Protein AF-X0V6S8-F1 (afdb_monomer_lite)

Foldseek 3Di:
DDDDDPDDPPPPPPDDPPDPDDCCVVLVVVVCCVVVDDPPDDDDDDDDDDPPPCPVVVVVVSVVCCVPPVVVDQDDDDDVVPVQCVDPVSVVVVRQVRSCVPPVDDDDDD

InterPro domains:
  IPR027417 P-loop containing nucleoside triphosphate hydrolase [G3DSA:3.40.50.300] (4-104)
  IPR027417 P-loop containing nucleoside triphosphate hydrolase [SSF52540] (6-102)

Secondary structure (DSSP, 8-state):
-----S----S----------S-HHHHHHHHHHHHSPPTT----------TTSSHHHHHHHHHHHHHHH-TTS------TTSGGGGSHHHHHHHHHHHHHHHH-------

Radius of gyration: 20.57 Å; chains: 1; bounding box: 66×36×45 Å

Structure (mmCIF, N/CA/C/O backbone):
data_AF-X0V6S8-F1
#
_entry.id   AF-X0V6S8-F1
#
loop_
_atom_site.group_PDB
_atom_site.id
_atom_site.type_symbol
_atom_site.label_atom_id
_atom_site.label_alt_id
_atom_site.label_comp_id
_atom_site.label_asym_id
_atom_site.label_entity_id
_atom_site.label_seq_id
_atom_site.pdbx_PDB_ins_code
_atom_site.Cartn_x
_atom_site.Cartn_y
_atom_site.Cartn_z
_atom_site.occupancy
_atom_site.B_iso_or_equiv
_atom_site.auth_seq_id
_atom_site.auth_comp_id
_atom_site.auth_asym_id
_atom_site.auth_atom_id
_atom_site.pdbx_PDB_model_num
ATOM 1 N N . MET A 1 1 ? 45.666 5.272 -28.927 1.00 50.56 1 MET A N 1
ATOM 2 C CA . MET A 1 1 ? 45.549 5.507 -27.470 1.00 50.56 1 MET A CA 1
ATOM 3 C C . MET A 1 1 ? 44.197 6.155 -27.209 1.00 50.56 1 MET A C 1
ATOM 5 O O . MET A 1 1 ? 43.895 7.109 -27.917 1.00 50.56 1 MET A O 1
ATOM 9 N N . PRO A 1 2 ? 43.353 5.636 -26.302 1.00 59.53 2 PRO A N 1
ATOM 10 C CA . PRO A 1 2 ? 42.070 6.267 -26.014 1.00 59.53 2 PRO A CA 1
ATOM 11 C C . PRO A 1 2 ? 42.313 7.630 -25.355 1.00 59.53 2 PRO A C 1
ATOM 13 O O . PRO A 1 2 ? 43.111 7.748 -24.426 1.00 59.53 2 PRO A O 1
ATOM 16 N N . VAL A 1 3 ? 41.653 8.666 -25.870 1.00 68.81 3 VAL A N 1
ATOM 17 C CA . VAL A 1 3 ? 41.739 10.031 -25.342 1.00 68.81 3 VAL A CA 1
ATOM 18 C C . VAL A 1 3 ? 40.977 10.072 -24.020 1.00 68.81 3 VAL A C 1
ATOM 20 O O . VAL A 1 3 ? 39.763 9.881 -23.990 1.00 68.81 3 VAL A O 1
ATOM 23 N N . ALA A 1 4 ? 41.689 10.286 -22.916 1.00 71.69 4 ALA A N 1
ATOM 24 C CA . ALA A 1 4 ? 41.059 10.461 -21.614 1.00 71.69 4 ALA A CA 1
ATOM 25 C C . ALA A 1 4 ? 40.340 11.825 -21.549 1.00 71.69 4 ALA A C 1
ATOM 27 O O . ALA A 1 4 ? 40.861 12.817 -22.069 1.00 71.69 4 ALA A O 1
ATOM 28 N N . PRO A 1 5 ? 39.157 11.911 -20.912 1.00 75.62 5 PRO A N 1
ATOM 29 C CA . PRO A 1 5 ? 38.432 13.169 -20.784 1.00 75.62 5 PRO A CA 1
ATOM 30 C C . PRO A 1 5 ? 39.232 14.171 -19.943 1.00 75.62 5 PRO A C 1
ATOM 32 O O . PRO A 1 5 ? 39.646 13.869 -18.824 1.00 75.62 5 PRO A O 1
ATOM 35 N N . LYS A 1 6 ? 39.413 15.381 -20.489 1.00 73.56 6 LYS A N 1
ATOM 36 C CA . LYS A 1 6 ? 40.189 16.485 -19.892 1.00 73.56 6 LYS A CA 1
ATOM 37 C C . LYS A 1 6 ? 39.583 17.027 -18.588 1.00 73.56 6 LYS A C 1
ATOM 39 O O . LYS A 1 6 ? 40.293 17.632 -17.795 1.00 73.56 6 LYS A O 1
ATOM 44 N N . TYR A 1 7 ? 38.294 16.777 -18.353 1.00 70.56 7 TYR A N 1
ATOM 45 C CA . TYR A 1 7 ? 37.582 17.173 -17.142 1.00 70.56 7 TYR A CA 1
ATOM 46 C C . TYR A 1 7 ? 36.767 15.994 -16.610 1.00 70.56 7 TYR A C 1
ATOM 48 O O . TYR A 1 7 ? 35.949 15.412 -17.323 1.00 70.56 7 TYR A O 1
ATOM 56 N N . ARG A 1 8 ? 36.984 15.651 -15.340 1.00 65.00 8 ARG A N 1
ATOM 57 C CA . ARG A 1 8 ? 36.100 14.788 -14.555 1.00 65.00 8 ARG A CA 1
ATOM 58 C C . ARG A 1 8 ? 35.462 15.675 -13.495 1.00 65.00 8 ARG A C 1
ATOM 60 O O . ARG A 1 8 ? 36.187 16.221 -12.670 1.00 65.00 8 ARG A O 1
ATOM 67 N N . LEU A 1 9 ? 34.135 15.821 -13.502 1.00 63.28 9 LEU A N 1
ATOM 68 C CA . LEU A 1 9 ? 33.455 16.269 -12.287 1.00 63.28 9 LEU A CA 1
ATOM 69 C C . LEU A 1 9 ? 33.714 15.191 -11.229 1.00 63.28 9 LEU A C 1
ATOM 71 O O . LEU A 1 9 ? 33.309 14.039 -11.427 1.00 63.28 9 LEU A O 1
ATOM 75 N N . GLY A 1 10 ? 34.450 15.556 -10.176 1.00 66.38 10 GLY A N 1
ATOM 76 C CA . GLY A 1 10 ? 34.699 14.710 -9.007 1.00 66.38 10 GLY A CA 1
ATOM 77 C C . GLY A 1 10 ? 33.409 14.394 -8.243 1.00 66.38 10 GLY A C 1
ATOM 78 O O . GLY A 1 10 ? 32.309 14.522 -8.781 1.00 66.38 10 GLY A O 1
ATOM 79 N N . ASP A 1 11 ? 33.530 13.998 -6.977 1.00 63.34 11 ASP A N 1
ATOM 80 C CA . ASP A 1 11 ? 32.378 13.660 -6.121 1.00 63.34 11 ASP A CA 1
ATOM 81 C C . ASP A 1 11 ? 31.421 14.836 -5.851 1.00 63.34 11 ASP A C 1
ATOM 83 O O . ASP A 1 11 ? 30.303 14.633 -5.378 1.00 63.34 11 ASP A O 1
ATOM 87 N N . ASP A 1 12 ? 31.811 16.049 -6.240 1.00 66.44 12 ASP A N 1
ATOM 88 C CA . ASP A 1 12 ? 31.067 17.300 -6.080 1.00 66.44 12 ASP A CA 1
ATOM 89 C C . ASP A 1 12 ? 29.987 17.511 -7.163 1.00 66.44 12 ASP A C 1
ATOM 91 O O . ASP A 1 12 ? 29.739 18.612 -7.660 1.00 66.44 12 ASP A O 1
ATOM 95 N N . ARG A 1 13 ? 29.349 16.420 -7.602 1.00 64.81 13 ARG A N 1
ATOM 96 C CA . ARG A 1 13 ? 28.209 16.514 -8.520 1.00 64.81 13 ARG A CA 1
ATOM 97 C C . ARG A 1 13 ? 27.018 17.071 -7.744 1.00 64.81 13 ARG A C 1
ATOM 99 O O . ARG A 1 13 ? 26.672 16.482 -6.716 1.00 64.81 13 ARG A O 1
ATOM 106 N N . PRO A 1 14 ? 26.322 18.108 -8.244 1.00 65.50 14 PRO A N 1
ATOM 107 C CA . PRO A 1 14 ? 25.050 18.506 -7.664 1.00 65.50 14 PRO A CA 1
ATOM 108 C C . PRO A 1 14 ? 24.107 17.301 -7.701 1.00 65.50 14 PRO A C 1
ATOM 110 O O . PRO A 1 14 ? 23.698 16.825 -8.764 1.00 65.50 14 PRO A O 1
ATOM 113 N N . LYS A 1 15 ? 23.814 16.750 -6.522 1.00 63.28 15 LYS A N 1
ATOM 114 C CA . LYS A 1 15 ? 22.839 15.675 -6.368 1.00 63.28 15 LYS A CA 1
ATOM 115 C C . LYS A 1 15 ? 21.471 16.326 -6.447 1.00 63.28 15 LYS A C 1
ATOM 117 O O . LYS A 1 15 ? 21.072 17.033 -5.527 1.00 63.28 15 LYS A O 1
ATOM 122 N N . ALA A 1 16 ? 20.759 16.096 -7.546 1.00 61.28 16 ALA A N 1
ATOM 123 C CA . ALA A 1 16 ? 19.359 16.478 -7.609 1.00 61.28 16 ALA A CA 1
ATOM 124 C C . ALA A 1 16 ? 18.624 15.746 -6.468 1.00 61.28 16 ALA A C 1
ATOM 126 O O . ALA A 1 16 ? 18.770 14.518 -6.359 1.00 61.28 16 ALA A O 1
ATOM 127 N N . PRO A 1 17 ? 17.867 16.447 -5.604 1.00 65.12 17 PRO A N 1
ATOM 128 C CA . PRO A 1 17 ? 17.013 15.763 -4.647 1.00 65.12 17 PRO A CA 1
ATOM 129 C C . PRO A 1 17 ? 16.075 14.850 -5.440 1.00 65.12 17 PRO A C 1
ATOM 131 O O . PRO A 1 17 ? 15.550 15.238 -6.485 1.00 65.12 17 PRO A O 1
ATOM 134 N N . ARG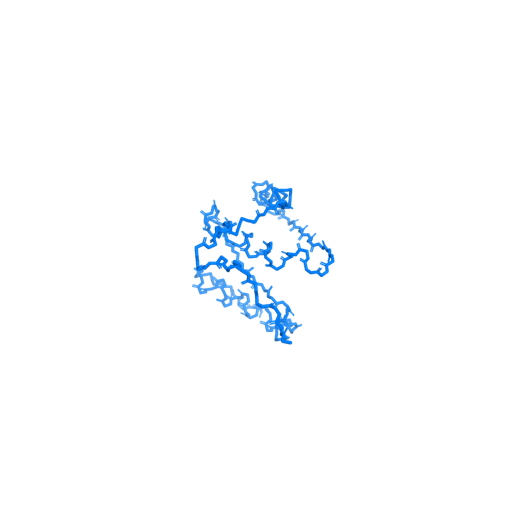 A 1 18 ? 15.897 13.603 -4.988 1.00 61.41 18 ARG A N 1
ATOM 135 C CA . ARG A 1 18 ? 14.983 12.645 -5.630 1.00 61.41 18 ARG A CA 1
ATOM 136 C C . ARG A 1 18 ? 13.533 13.048 -5.360 1.00 61.41 18 ARG A C 1
ATOM 138 O O . ARG A 1 18 ? 12.807 12.324 -4.689 1.00 61.41 18 ARG A O 1
ATOM 145 N N . GLN A 1 19 ? 13.098 14.175 -5.901 1.00 67.06 19 GLN A N 1
ATOM 146 C CA . GLN A 1 19 ? 11.720 14.619 -5.797 1.00 67.06 19 GLN A CA 1
ATOM 147 C C . GLN A 1 19 ? 10.828 13.684 -6.623 1.00 67.06 19 GLN A C 1
ATOM 149 O O . GLN A 1 19 ? 11.174 13.293 -7.743 1.00 67.06 19 GLN A O 1
ATOM 154 N N . PHE A 1 20 ? 9.720 13.242 -6.037 1.00 68.75 20 PHE A N 1
ATOM 155 C CA . PHE A 1 20 ? 8.687 12.517 -6.762 1.00 68.75 20 PHE A CA 1
ATOM 156 C C . PHE A 1 20 ? 7.827 13.552 -7.488 1.00 68.75 20 PHE A C 1
ATOM 158 O O . PHE A 1 20 ? 7.035 14.243 -6.863 1.00 68.75 20 PHE A O 1
ATOM 165 N N . THR A 1 21 ? 8.070 13.740 -8.782 1.00 69.44 21 THR A N 1
ATOM 166 C CA . THR A 1 21 ? 7.460 14.811 -9.583 1.00 69.44 21 THR A CA 1
ATOM 167 C C . THR A 1 21 ? 6.455 14.261 -10.594 1.00 69.44 21 THR A C 1
ATOM 169 O O . THR A 1 21 ? 6.554 13.100 -11.007 1.00 69.44 21 THR A O 1
ATOM 172 N N . ASN A 1 22 ? 5.526 15.113 -11.045 1.00 75.19 22 ASN A N 1
ATOM 173 C CA . ASN A 1 22 ? 4.612 14.851 -12.167 1.00 75.19 22 ASN A CA 1
ATOM 174 C C . ASN A 1 22 ? 3.615 13.699 -11.911 1.00 75.19 22 ASN A C 1
ATOM 176 O O . ASN A 1 22 ? 3.349 12.846 -12.771 1.00 75.19 22 ASN A O 1
ATOM 180 N N . ARG A 1 23 ? 3.137 13.614 -10.668 1.00 82.81 23 ARG A N 1
ATOM 181 C CA . ARG A 1 23 ? 2.188 12.605 -10.154 1.00 82.81 23 ARG A CA 1
ATOM 182 C C . ARG A 1 23 ? 1.159 13.221 -9.199 1.00 82.81 23 ARG A C 1
ATOM 184 O O . ARG A 1 23 ? 0.449 12.493 -8.510 1.00 82.81 23 ARG A O 1
ATOM 191 N N . GLU A 1 24 ? 1.074 14.545 -9.181 1.00 86.94 24 GLU A N 1
ATOM 192 C CA . GLU A 1 24 ? 0.249 15.355 -8.289 1.00 86.94 24 GLU A CA 1
ATOM 193 C C . GLU A 1 24 ? -1.235 15.030 -8.479 1.00 86.94 24 GLU A C 1
ATOM 195 O O . GLU A 1 24 ? -1.955 14.894 -7.500 1.00 86.94 24 GLU A O 1
ATOM 200 N N . GLU A 1 25 ? -1.678 14.798 -9.718 1.00 89.38 25 GLU A N 1
ATOM 201 C CA . GLU A 1 25 ? -3.055 14.376 -10.007 1.00 89.38 25 GLU A CA 1
ATOM 202 C C . GLU A 1 25 ? -3.377 12.996 -9.421 1.00 89.38 25 GLU A C 1
ATOM 204 O O . GLU A 1 25 ? -4.452 12.787 -8.864 1.00 89.38 25 GLU A O 1
ATOM 209 N N . LEU A 1 26 ? -2.436 12.050 -9.515 1.00 91.44 26 LEU A N 1
ATOM 210 C CA . LEU A 1 26 ? -2.622 10.691 -9.006 1.00 91.44 26 LEU A CA 1
ATOM 211 C C . LEU A 1 26 ? -2.671 10.680 -7.479 1.00 91.44 26 LEU A C 1
ATOM 213 O O . LEU A 1 26 ? -3.524 10.001 -6.908 1.00 91.44 26 LEU A O 1
ATOM 217 N N . ILE A 1 27 ? -1.778 11.439 -6.839 1.00 92.38 27 ILE A N 1
ATOM 218 C CA . ILE A 1 27 ? -1.775 11.631 -5.387 1.00 92.38 27 ILE A CA 1
ATOM 219 C C . ILE A 1 27 ? -3.047 12.370 -4.963 1.00 92.38 27 ILE A C 1
ATOM 221 O O . ILE A 1 27 ? -3.733 11.916 -4.058 1.00 92.38 27 ILE A O 1
ATOM 225 N N . GLY A 1 28 ? -3.428 13.436 -5.668 1.00 93.19 28 GLY A N 1
ATOM 226 C CA . GLY A 1 28 ? -4.640 14.205 -5.389 1.00 93.19 28 GLY A CA 1
ATOM 227 C C . GLY A 1 28 ? -5.913 13.365 -5.484 1.00 93.19 28 GLY A C 1
ATOM 228 O O . GLY A 1 28 ? -6.779 13.471 -4.618 1.00 93.19 28 GLY A O 1
ATOM 229 N N . ALA A 1 29 ? -6.011 12.475 -6.477 1.00 93.75 29 ALA A N 1
ATOM 230 C CA . ALA 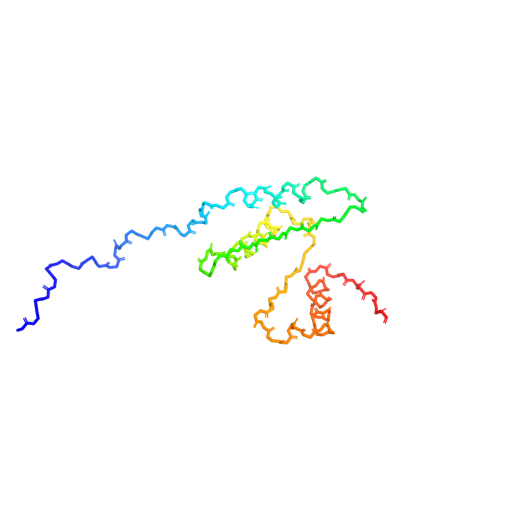A 1 29 ? -7.121 11.531 -6.589 1.00 93.75 29 ALA A CA 1
ATOM 231 C C . ALA A 1 29 ? -7.182 10.567 -5.393 1.00 93.75 29 ALA A C 1
ATOM 233 O O . ALA A 1 29 ? -8.268 10.308 -4.878 1.00 93.75 29 ALA A O 1
ATOM 234 N N . PHE A 1 30 ? -6.030 10.073 -4.923 1.00 95.31 30 PHE A N 1
ATOM 235 C CA . PHE A 1 30 ? -5.956 9.233 -3.727 1.00 95.31 30 PHE A CA 1
ATOM 236 C C . PHE A 1 30 ? -6.356 9.996 -2.466 1.00 95.31 30 PHE A C 1
ATOM 238 O O . PHE A 1 30 ? -7.244 9.550 -1.745 1.00 95.31 30 PHE A O 1
ATOM 245 N N . THR A 1 31 ? -5.757 11.167 -2.232 1.00 94.38 31 THR A N 1
ATOM 246 C CA . THR A 1 31 ? -6.045 12.011 -1.067 1.00 94.38 31 THR A CA 1
ATOM 247 C C . THR A 1 31 ? -7.524 12.374 -1.014 1.00 94.38 31 THR A C 1
ATOM 249 O O . THR A 1 31 ? -8.155 12.210 0.023 1.00 94.38 31 THR A O 1
ATOM 252 N N . LYS A 1 32 ? -8.114 12.772 -2.145 1.00 94.00 32 LYS A N 1
ATOM 253 C CA . LYS A 1 32 ? -9.555 13.028 -2.240 1.00 94.00 32 LYS A CA 1
ATOM 254 C C . LYS A 1 32 ? -10.379 11.777 -1.923 1.00 94.00 32 LYS A C 1
ATOM 256 O O . LYS A 1 32 ? -11.382 11.848 -1.215 1.00 94.00 32 LYS A O 1
ATOM 261 N N . ALA A 1 33 ? -9.961 10.619 -2.435 1.00 93.31 33 ALA A N 1
ATOM 262 C CA . ALA A 1 33 ? -10.677 9.371 -2.213 1.00 93.31 33 ALA A CA 1
ATOM 263 C C . ALA A 1 33 ? -10.726 8.982 -0.729 1.00 93.31 33 ALA A C 1
ATOM 265 O O . ALA A 1 33 ? -11.785 8.532 -0.294 1.00 93.31 33 ALA A O 1
ATOM 266 N N . ILE A 1 34 ? -9.633 9.178 0.020 1.00 93.31 34 ILE A N 1
ATOM 267 C CA . ILE A 1 34 ? -9.553 8.841 1.451 1.00 93.31 34 ILE A CA 1
ATOM 268 C C . ILE A 1 34 ? -10.194 9.894 2.363 1.00 93.31 34 ILE A C 1
ATOM 270 O O . ILE A 1 34 ? -10.696 9.536 3.424 1.00 93.31 34 ILE A O 1
ATOM 274 N N . THR A 1 35 ? -10.213 11.175 1.978 1.00 91.81 35 THR A N 1
ATOM 275 C CA . THR A 1 35 ? -10.811 12.239 2.807 1.00 91.81 35 THR A CA 1
ATOM 276 C C . THR A 1 35 ? -12.327 12.316 2.671 1.00 91.81 35 THR A C 1
ATOM 278 O O . THR A 1 35 ? -13.011 12.650 3.632 1.00 91.81 35 THR A O 1
ATOM 281 N N . GLU A 1 36 ? -12.863 12.004 1.491 1.00 92.62 36 GLU A N 1
ATOM 282 C CA . GLU A 1 36 ? -14.300 12.084 1.205 1.00 92.62 36 GLU A CA 1
ATOM 283 C C . GLU A 1 36 ? -15.021 10.736 1.374 1.00 92.62 36 GLU A C 1
ATOM 285 O O . GLU A 1 36 ? -16.161 10.597 0.926 1.00 92.62 36 GLU A O 1
ATOM 290 N N . LEU A 1 37 ? -14.360 9.708 1.916 1.00 90.88 37 LEU A N 1
ATOM 291 C CA . LEU A 1 37 ? -14.956 8.383 2.089 1.00 90.88 37 LEU A CA 1
ATOM 292 C C . LEU A 1 37 ? -15.981 8.407 3.231 1.00 90.88 37 LEU A C 1
ATOM 294 O O . LEU A 1 37 ? -15.636 8.717 4.371 1.00 90.88 37 LEU A O 1
ATOM 298 N N . LEU A 1 38 ? -17.236 8.068 2.935 1.00 90.44 38 LEU A N 1
ATOM 299 C CA . LEU A 1 38 ? -18.290 7.974 3.943 1.00 90.44 38 LEU A CA 1
ATOM 300 C C . LEU A 1 38 ? -18.330 6.570 4.571 1.00 90.44 38 LEU A C 1
ATOM 302 O O . LEU A 1 38 ? -17.942 5.592 3.926 1.00 90.44 38 LEU A O 1
ATOM 306 N N . PRO A 1 39 ? -18.819 6.427 5.817 1.00 88.00 39 PRO A N 1
ATOM 307 C CA . PRO A 1 39 ? -19.020 5.114 6.421 1.00 88.00 39 PRO A CA 1
ATOM 308 C C . PRO A 1 39 ? -19.934 4.230 5.561 1.00 88.00 39 PRO A C 1
ATOM 310 O O . PRO A 1 39 ? -21.056 4.618 5.247 1.00 88.00 39 PRO A O 1
ATOM 313 N N . GLY A 1 40 ? -19.461 3.032 5.210 1.00 89.00 40 GLY A N 1
ATOM 314 C CA . GLY A 1 40 ? -20.189 2.080 4.361 1.00 89.00 40 GLY A CA 1
ATOM 315 C C . 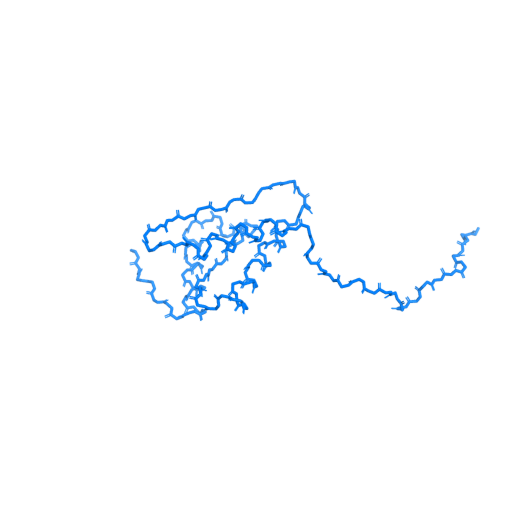GLY A 1 40 ? -19.909 2.209 2.860 1.00 89.00 40 GLY A C 1
ATOM 316 O O . GLY A 1 40 ? -20.305 1.320 2.107 1.00 89.00 40 GLY A O 1
ATOM 317 N N . ASP A 1 41 ? -19.186 3.246 2.428 1.00 93.56 41 ASP A N 1
ATOM 318 C CA . ASP A 1 41 ? -18.726 3.361 1.047 1.00 93.56 41 ASP A CA 1
ATOM 319 C C . ASP A 1 41 ? -17.450 2.545 0.819 1.00 93.56 41 ASP A C 1
ATOM 321 O O . ASP A 1 41 ? -16.529 2.526 1.638 1.00 93.56 41 ASP A O 1
ATOM 325 N N . TYR A 1 42 ? -17.357 1.938 -0.363 1.00 92.94 42 TYR A N 1
ATOM 326 C CA . TYR A 1 42 ? -16.160 1.247 -0.830 1.00 92.94 42 TYR A CA 1
ATOM 327 C C . TYR A 1 42 ? -15.684 1.892 -2.128 1.00 92.94 42 TYR A C 1
ATOM 329 O O . TYR A 1 42 ? -16.455 2.059 -3.074 1.00 92.94 42 TYR A O 1
ATOM 337 N N . ARG A 1 43 ? -14.400 2.252 -2.189 1.00 92.50 43 ARG A N 1
ATOM 338 C CA . ARG A 1 43 ? -13.781 2.867 -3.370 1.00 92.50 43 ARG A CA 1
ATOM 339 C C . ARG A 1 43 ? -12.617 2.017 -3.853 1.00 92.50 43 ARG A C 1
ATOM 341 O O . ARG A 1 43 ? -11.819 1.537 -3.055 1.00 92.50 43 ARG A O 1
ATOM 348 N N . LEU A 1 44 ? -12.508 1.874 -5.170 1.00 93.81 44 LEU A N 1
ATOM 349 C CA . LEU A 1 44 ? -11.387 1.214 -5.827 1.00 93.81 44 LEU A CA 1
ATOM 350 C C . LEU A 1 44 ? -10.671 2.222 -6.723 1.00 93.81 44 LEU A C 1
ATOM 352 O O . LEU A 1 44 ? -11.285 2.807 -7.614 1.00 93.81 44 LEU A O 1
ATOM 356 N N . LEU A 1 45 ? -9.368 2.389 -6.506 1.00 93.25 45 LEU A N 1
ATOM 357 C CA . LEU A 1 45 ? -8.514 3.229 -7.338 1.00 93.25 45 LEU A CA 1
ATOM 358 C C . LEU A 1 45 ? -7.453 2.365 -8.019 1.00 93.25 45 LEU A C 1
ATOM 360 O O . LEU A 1 45 ? -6.696 1.658 -7.356 1.00 93.25 45 LEU A O 1
ATOM 364 N N . VAL A 1 46 ? -7.407 2.414 -9.351 1.00 93.94 46 VAL A N 1
ATOM 365 C CA . VAL A 1 46 ? -6.511 1.581 -10.162 1.00 93.94 46 VAL A CA 1
ATOM 366 C C . VAL A 1 46 ? -5.535 2.462 -10.931 1.00 93.94 46 VAL A C 1
ATOM 368 O O . VAL A 1 46 ? -5.927 3.224 -11.811 1.00 93.94 46 VAL A O 1
ATOM 371 N N . TYR A 1 47 ? -4.244 2.308 -10.643 1.00 91.88 47 TYR A N 1
ATOM 372 C CA . TYR A 1 47 ? -3.170 2.963 -11.388 1.00 91.88 47 TYR A CA 1
ATOM 373 C C . TYR A 1 47 ? -2.544 1.998 -12.397 1.00 91.88 47 TYR A C 1
ATOM 375 O O . TYR A 1 47 ? -1.920 1.005 -12.021 1.00 91.88 47 TYR A O 1
ATOM 383 N N . TYR A 1 48 ? -2.651 2.315 -13.687 1.00 91.88 48 TYR A N 1
ATOM 384 C CA . TYR A 1 48 ? -2.089 1.519 -14.780 1.00 91.88 48 TYR A CA 1
ATOM 385 C C . TYR A 1 48 ? -1.161 2.359 -15.668 1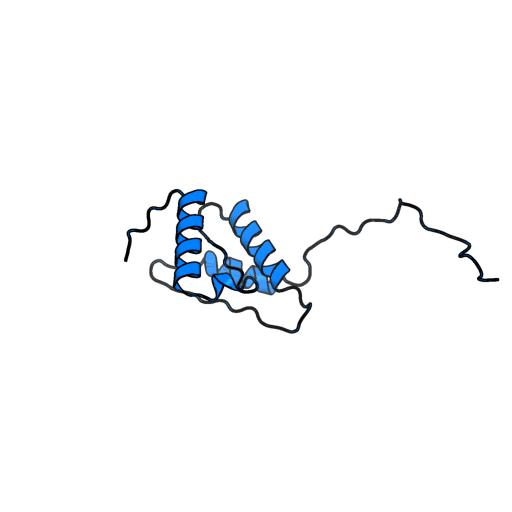.00 91.88 48 TYR A C 1
ATOM 387 O O . TYR A 1 48 ? -1.103 3.581 -15.570 1.00 91.88 48 TYR A O 1
ATOM 395 N N . GLY A 1 49 ? -0.367 1.694 -16.506 1.00 89.69 49 GLY A N 1
ATOM 396 C CA . GLY A 1 49 ? 0.550 2.359 -17.434 1.00 89.69 49 GLY A CA 1
ATOM 397 C C . GLY A 1 49 ? 1.736 1.482 -17.816 1.00 89.69 49 GLY A C 1
ATOM 398 O O . GLY A 1 49 ? 1.914 0.387 -17.276 1.00 89.69 49 GLY A O 1
ATOM 399 N N . VAL A 1 50 ? 2.580 1.983 -18.714 1.00 92.06 50 VAL A N 1
ATOM 400 C CA . VAL A 1 50 ? 3.744 1.2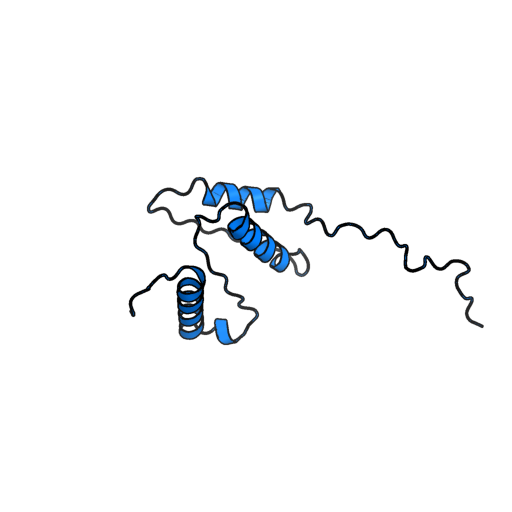56 -19.247 1.00 92.06 50 VAL A CA 1
ATOM 401 C C . VAL A 1 50 ? 4.789 0.906 -18.175 1.00 92.06 50 VAL A C 1
ATOM 403 O O . VAL A 1 50 ? 4.801 1.452 -17.063 1.00 92.06 50 VAL A O 1
ATOM 406 N N . GLY A 1 51 ? 5.666 -0.053 -18.480 1.00 90.50 51 GLY A N 1
ATOM 407 C CA . GLY A 1 51 ? 6.819 -0.383 -17.636 1.00 90.50 51 GLY A CA 1
ATOM 408 C C . GLY A 1 51 ? 7.709 0.842 -17.399 1.00 90.50 51 GLY A C 1
ATOM 409 O O . GLY A 1 51 ? 7.836 1.697 -18.267 1.00 90.50 51 GLY A O 1
ATOM 410 N N . GLY A 1 52 ? 8.283 0.972 -16.201 1.00 86.50 52 GLY A N 1
ATOM 411 C CA . GLY A 1 52 ? 9.170 2.098 -15.868 1.00 86.50 52 GLY A CA 1
ATOM 412 C C . GLY A 1 52 ? 8.479 3.432 -15.548 1.00 86.50 52 GLY A C 1
ATOM 413 O O . GLY A 1 52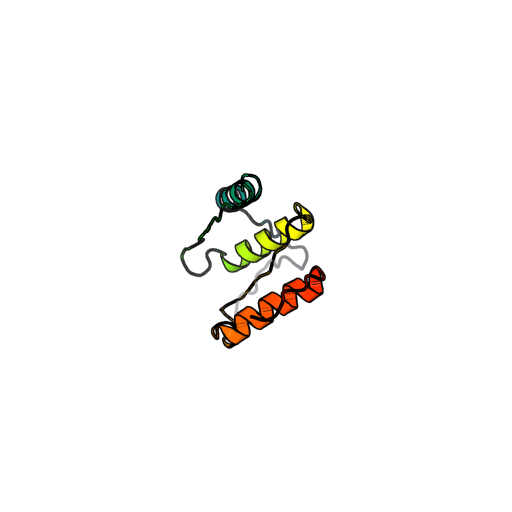 ? 9.139 4.338 -15.057 1.00 86.50 52 GLY A O 1
ATOM 414 N N . ILE A 1 53 ? 7.152 3.551 -15.700 1.00 88.19 53 ILE A N 1
ATOM 415 C CA . ILE A 1 53 ? 6.407 4.800 -15.422 1.00 88.19 53 ILE A CA 1
ATOM 416 C C . ILE A 1 53 ? 6.359 5.195 -13.929 1.00 88.19 53 ILE A C 1
ATOM 418 O O . ILE A 1 53 ? 5.873 6.270 -13.578 1.00 88.19 53 ILE A O 1
ATOM 422 N N . GLY A 1 54 ? 6.850 4.325 -13.038 1.00 89.94 54 GLY A N 1
ATOM 423 C CA . GLY A 1 54 ? 6.978 4.609 -11.607 1.00 89.94 54 GLY A CA 1
ATOM 424 C C . GLY A 1 54 ? 5.839 4.112 -10.713 1.00 89.94 54 GLY A C 1
ATOM 425 O O . GLY A 1 54 ? 5.749 4.571 -9.584 1.00 89.94 54 GLY A O 1
ATOM 426 N N . LYS A 1 55 ? 5.000 3.159 -11.147 1.00 91.81 55 LYS A N 1
ATOM 427 C CA . LYS A 1 55 ? 3.878 2.615 -10.341 1.00 91.81 55 LYS A CA 1
ATOM 428 C C . LYS A 1 55 ? 4.305 2.079 -8.967 1.00 91.81 55 LYS A C 1
ATOM 430 O O . LYS A 1 55 ? 3.688 2.397 -7.961 1.00 91.81 55 LYS A O 1
ATOM 435 N N . THR A 1 56 ? 5.401 1.318 -8.908 1.00 91.56 56 THR A N 1
ATOM 436 C CA . THR A 1 56 ? 5.943 0.806 -7.636 1.00 91.56 56 THR A CA 1
ATOM 437 C C . THR A 1 56 ? 6.395 1.936 -6.718 1.00 91.56 56 THR A C 1
ATOM 439 O O . THR A 1 56 ? 6.225 1.846 -5.508 1.00 91.56 56 THR A O 1
ATOM 442 N N . ARG A 1 57 ? 6.959 3.010 -7.287 1.00 91.62 57 ARG A N 1
ATOM 443 C CA . ARG A 1 57 ? 7.335 4.192 -6.511 1.00 91.62 57 ARG A CA 1
ATOM 444 C C . ARG A 1 57 ? 6.089 4.924 -6.019 1.00 91.62 57 ARG A C 1
ATOM 446 O O . ARG A 1 57 ? 6.029 5.204 -4.836 1.00 91.62 57 ARG A O 1
ATOM 453 N N . LEU A 1 58 ? 5.085 5.118 -6.878 1.00 92.75 58 LEU A N 1
ATOM 454 C CA . LEU A 1 58 ? 3.801 5.708 -6.498 1.00 92.75 58 LEU A CA 1
ATOM 455 C C . LEU A 1 58 ? 3.181 4.979 -5.303 1.00 92.75 58 LEU A C 1
ATOM 457 O O . LEU A 1 58 ? 2.871 5.631 -4.322 1.00 92.75 58 LEU A O 1
ATOM 461 N N . ARG A 1 59 ? 3.086 3.640 -5.331 1.00 93.38 59 ARG A N 1
ATOM 462 C CA . ARG A 1 59 ? 2.574 2.859 -4.188 1.00 93.38 59 ARG A CA 1
ATOM 463 C C . ARG A 1 59 ? 3.307 3.200 -2.886 1.00 93.38 59 ARG A C 1
ATOM 465 O O . ARG A 1 59 ? 2.661 3.431 -1.878 1.00 93.38 59 ARG A O 1
ATOM 472 N N . LYS A 1 60 ? 4.645 3.229 -2.911 1.00 93.25 60 LYS A N 1
ATOM 473 C CA . LYS A 1 60 ? 5.457 3.538 -1.722 1.00 93.25 60 LYS A CA 1
ATOM 474 C C . LYS A 1 60 ? 5.222 4.961 -1.214 1.00 93.25 60 LYS A C 1
ATOM 476 O O . LYS A 1 60 ? 5.123 5.146 -0.012 1.00 93.25 60 LYS A O 1
ATOM 481 N N . GLU A 1 61 ? 5.106 5.932 -2.117 1.00 94.06 61 GLU A N 1
ATOM 482 C CA . GLU A 1 61 ? 4.806 7.327 -1.761 1.00 94.06 61 GLU A CA 1
ATOM 483 C C . GLU A 1 61 ? 3.394 7.462 -1.164 1.00 94.06 61 GLU A C 1
ATOM 485 O O . GLU A 1 61 ? 3.207 8.214 -0.216 1.00 94.06 61 GLU A O 1
ATOM 490 N N . LEU A 1 62 ? 2.405 6.704 -1.661 1.00 94.94 62 LEU A N 1
ATOM 491 C CA . LEU A 1 62 ? 1.057 6.685 -1.078 1.00 94.94 62 LEU A CA 1
ATOM 492 C C . LEU A 1 62 ? 1.042 6.058 0.326 1.00 94.94 62 LEU A C 1
ATOM 494 O O . LEU A 1 62 ? 0.378 6.595 1.203 1.00 94.94 62 LEU A O 1
ATOM 498 N N . CYS A 1 63 ? 1.783 4.966 0.557 1.00 95.00 63 CYS A N 1
ATOM 499 C CA . CYS A 1 63 ? 1.942 4.390 1.901 1.00 95.00 63 CYS A CA 1
ATOM 500 C C . CYS A 1 63 ? 2.605 5.389 2.858 1.00 95.00 63 CYS A C 1
ATOM 502 O O . CYS A 1 63 ? 2.071 5.649 3.927 1.00 95.00 63 CYS A O 1
ATOM 504 N N . TRP A 1 64 ? 3.700 6.025 2.429 1.00 94.75 64 TRP A N 1
ATOM 505 C CA . TRP A 1 64 ? 4.369 7.067 3.213 1.00 94.75 64 TRP A CA 1
ATOM 506 C C . TRP A 1 64 ? 3.433 8.241 3.539 1.00 94.75 64 TRP A C 1
ATOM 508 O O . TRP A 1 64 ? 3.418 8.739 4.660 1.00 94.75 64 TRP A O 1
ATOM 518 N N . LEU A 1 65 ? 2.601 8.662 2.581 1.00 94.31 65 LEU A N 1
ATOM 519 C CA . LEU A 1 65 ? 1.595 9.701 2.802 1.00 94.31 65 LEU A CA 1
ATOM 520 C C . LEU A 1 65 ? 0.569 9.289 3.867 1.00 94.31 65 LEU A C 1
ATOM 522 O O . LEU A 1 65 ? 0.175 10.127 4.676 1.00 94.31 65 LEU A O 1
ATOM 526 N N . LEU A 1 66 ? 0.136 8.024 3.883 1.00 95.44 66 LEU A N 1
ATOM 527 C CA . LEU A 1 66 ? -0.757 7.522 4.930 1.00 95.44 66 LEU A CA 1
ATOM 528 C C . LEU A 1 66 ? -0.072 7.537 6.301 1.00 95.44 66 LEU A C 1
ATOM 530 O O . LEU A 1 66 ? -0.657 8.052 7.248 1.00 95.44 66 LEU A O 1
ATOM 534 N N . GLU A 1 67 ? 1.163 7.043 6.391 1.00 94.31 67 GLU A N 1
ATOM 535 C CA . GLU A 1 67 ? 1.942 6.999 7.639 1.00 94.31 67 GLU A CA 1
ATOM 536 C C . GLU A 1 67 ? 2.162 8.398 8.235 1.00 94.31 67 GLU A C 1
ATOM 538 O O . GLU A 1 67 ? 1.908 8.617 9.418 1.00 94.31 67 GLU A O 1
ATOM 543 N N . GLU A 1 68 ? 2.595 9.357 7.414 1.00 95.12 68 GLU A N 1
ATOM 544 C CA . GLU A 1 68 ? 3.024 10.675 7.897 1.00 95.12 68 GLU A CA 1
ATOM 545 C C . GLU A 1 68 ? 1.884 11.693 8.006 1.00 95.12 68 GLU A C 1
ATOM 547 O O . GLU A 1 68 ? 1.894 12.546 8.894 1.00 95.12 68 GLU A O 1
ATOM 552 N N . GLN A 1 69 ? 0.913 11.655 7.088 1.00 94.69 69 GLN A N 1
ATOM 553 C CA . GLN A 1 69 ? -0.107 12.708 6.974 1.00 94.69 69 GLN A CA 1
ATOM 554 C C . GLN A 1 69 ? -1.496 12.248 7.413 1.00 94.69 69 GLN A C 1
ATOM 556 O O . GLN A 1 69 ? -2.335 13.084 7.757 1.00 94.69 69 GLN A O 1
ATOM 561 N N . HIS A 1 70 ? -1.751 10.939 7.423 1.00 93.81 70 HIS A N 1
ATOM 562 C CA . HIS A 1 70 ? -3.040 10.374 7.815 1.00 93.81 70 HIS A CA 1
ATOM 563 C C . HIS A 1 70 ? -2.887 9.192 8.789 1.00 93.81 70 HIS A C 1
ATOM 565 O O . HIS A 1 70 ? -3.466 8.133 8.538 1.00 93.81 70 HIS A O 1
ATOM 571 N N . PRO A 1 71 ? -2.174 9.352 9.925 1.00 93.12 71 PRO A N 1
ATOM 572 C CA . PRO A 1 71 ? -1.860 8.253 10.848 1.00 93.12 71 PRO A CA 1
ATOM 573 C C . PRO A 1 71 ? -3.095 7.587 11.481 1.00 93.12 71 PRO A C 1
ATOM 575 O O . PRO A 1 71 ? -3.003 6.501 12.045 1.00 93.12 71 PRO A O 1
ATOM 578 N N . GLN A 1 72 ? -4.265 8.227 11.403 1.00 92.19 72 GLN A N 1
ATOM 579 C CA . GLN A 1 72 ? -5.549 7.652 11.806 1.00 92.19 72 GLN A CA 1
ATOM 580 C C . GLN A 1 72 ? -6.077 6.579 10.839 1.00 92.19 72 GLN A C 1
ATOM 582 O O . GLN A 1 72 ? -6.998 5.842 11.192 1.00 92.19 72 GLN A O 1
ATOM 587 N N . ILE A 1 73 ? -5.557 6.524 9.610 1.00 92.94 73 ILE A N 1
ATOM 588 C CA . ILE A 1 73 ? -5.955 5.544 8.602 1.00 92.94 73 ILE A CA 1
ATOM 589 C C . ILE A 1 73 ? -5.099 4.297 8.777 1.00 92.94 73 ILE A C 1
ATOM 591 O O . ILE A 1 73 ? -3.876 4.329 8.684 1.00 92.94 73 ILE A O 1
ATOM 595 N N . ILE A 1 74 ? -5.778 3.179 8.986 1.00 93.56 74 ILE A N 1
ATOM 596 C CA . ILE A 1 74 ? -5.174 1.855 9.060 1.00 93.56 74 ILE A CA 1
ATOM 597 C C . ILE A 1 74 ? -5.055 1.321 7.636 1.00 93.56 74 ILE A C 1
ATOM 599 O O . ILE A 1 74 ? -6.041 1.318 6.892 1.00 93.56 74 ILE A O 1
ATOM 603 N N . PHE A 1 75 ? -3.875 0.844 7.256 1.00 94.44 75 PHE A N 1
ATOM 604 C CA . PHE A 1 75 ? -3.666 0.251 5.941 1.00 94.44 75 PHE A CA 1
ATOM 605 C C . PHE A 1 75 ? -2.702 -0.934 6.010 1.00 94.44 75 PHE A C 1
ATOM 607 O O . PHE A 1 75 ? -2.042 -1.155 7.012 1.00 94.44 75 PHE A O 1
ATOM 614 N N . ALA A 1 76 ? -2.666 -1.715 4.934 1.00 94.31 76 ALA A N 1
ATOM 615 C CA . ALA A 1 76 ? -1.693 -2.776 4.709 1.00 94.31 76 ALA A CA 1
ATOM 616 C C . ALA A 1 76 ? -1.389 -2.838 3.209 1.00 94.31 76 ALA A C 1
ATOM 618 O O . ALA A 1 76 ? -2.219 -2.440 2.379 1.00 94.31 76 ALA A O 1
ATOM 619 N N . ALA A 1 77 ? -0.207 -3.330 2.839 1.00 93.31 77 ALA A N 1
ATOM 620 C CA . ALA A 1 77 ? 0.225 -3.377 1.444 1.00 93.31 77 ALA A CA 1
ATOM 621 C C . ALA A 1 77 ? 0.703 -4.775 1.035 1.00 93.31 77 ALA A C 1
ATOM 623 O O . ALA A 1 77 ? 1.606 -5.347 1.635 1.00 93.31 77 ALA A O 1
ATOM 624 N N . LEU A 1 78 ? 0.163 -5.287 -0.074 1.00 93.62 78 LEU A N 1
ATOM 625 C CA . LEU A 1 78 ? 0.640 -6.517 -0.708 1.00 93.62 78 LEU A CA 1
ATOM 626 C C . LEU A 1 78 ? 1.405 -6.221 -1.998 1.00 93.62 78 LEU A C 1
ATOM 628 O O . LEU A 1 78 ? 1.023 -5.366 -2.802 1.00 93.62 78 LEU A O 1
ATOM 632 N N . ASP A 1 79 ? 2.483 -6.971 -2.219 1.00 92.19 79 ASP A N 1
ATOM 633 C CA . ASP A 1 79 ? 3.280 -6.910 -3.442 1.00 92.19 79 ASP A CA 1
ATOM 634 C C . ASP A 1 79 ? 3.232 -8.232 -4.212 1.00 92.19 79 ASP A C 1
ATOM 636 O O . ASP A 1 79 ? 4.015 -9.148 -3.966 1.00 92.19 79 ASP A O 1
ATOM 640 N N . PHE A 1 80 ? 2.342 -8.323 -5.198 1.00 92.25 80 PHE A N 1
ATOM 641 C CA . PHE A 1 80 ? 2.188 -9.523 -6.029 1.00 92.25 80 PHE A CA 1
ATOM 642 C C . PHE A 1 80 ? 3.398 -9.837 -6.931 1.00 92.25 80 PHE A C 1
ATOM 644 O O . PHE A 1 80 ? 3.418 -10.875 -7.610 1.00 92.25 80 PHE A O 1
ATOM 651 N N . ALA A 1 81 ? 4.436 -8.988 -6.944 1.00 90.81 81 ALA A N 1
ATOM 652 C CA . ALA A 1 81 ? 5.732 -9.392 -7.479 1.00 90.81 81 ALA A CA 1
ATOM 653 C C . ALA A 1 81 ? 6.297 -10.592 -6.701 1.00 90.81 81 ALA A C 1
ATOM 655 O O . ALA A 1 81 ? 6.927 -11.456 -7.315 1.00 90.81 81 ALA A O 1
ATOM 656 N N . MET A 1 82 ? 6.007 -10.692 -5.396 1.00 93.06 82 MET A N 1
ATOM 657 C CA . MET A 1 82 ? 6.315 -11.861 -4.579 1.00 93.06 82 MET A CA 1
ATOM 658 C C . MET A 1 82 ? 5.374 -13.024 -4.943 1.00 93.06 82 MET A C 1
ATOM 660 O O . MET A 1 82 ? 4.162 -12.906 -4.756 1.00 93.06 82 MET A O 1
ATOM 664 N N . PRO A 1 83 ? 5.893 -14.165 -5.442 1.00 95.44 83 PRO A N 1
ATOM 665 C CA . PRO A 1 83 ? 5.049 -15.276 -5.881 1.00 95.44 83 PRO A CA 1
ATOM 666 C C . PRO A 1 83 ? 4.154 -15.852 -4.780 1.00 95.44 83 PRO A C 1
ATOM 668 O O . PRO A 1 83 ? 3.022 -16.219 -5.067 1.00 95.44 83 PRO A O 1
ATOM 671 N N . ALA A 1 84 ? 4.633 -15.877 -3.531 1.00 93.25 84 ALA A N 1
ATOM 672 C CA . ALA A 1 84 ? 3.871 -16.374 -2.385 1.00 93.25 84 ALA A CA 1
ATOM 673 C C . ALA A 1 84 ? 2.552 -15.612 -2.179 1.00 93.25 84 ALA A C 1
ATOM 675 O O . ALA A 1 84 ? 1.545 -16.213 -1.838 1.00 93.25 84 ALA A O 1
ATOM 676 N N . TYR A 1 85 ? 2.521 -14.306 -2.458 1.00 94.94 85 TYR A N 1
ATOM 677 C CA . TYR A 1 85 ? 1.316 -13.489 -2.278 1.00 94.94 85 TYR A CA 1
ATOM 678 C C . TYR A 1 85 ? 0.281 -13.682 -3.390 1.00 94.94 85 TYR A C 1
ATOM 680 O O . TYR A 1 85 ? -0.776 -13.066 -3.348 1.00 94.94 85 TYR A O 1
ATOM 688 N N . ARG A 1 86 ? 0.570 -14.493 -4.412 1.00 95.19 86 ARG A N 1
ATOM 689 C CA . ARG A 1 86 ? -0.404 -14.826 -5.466 1.00 95.19 86 ARG A CA 1
ATOM 690 C C . ARG A 1 86 ? -1.337 -15.958 -5.048 1.00 95.19 86 ARG A C 1
ATOM 692 O O . ARG A 1 86 ? -2.370 -16.142 -5.684 1.00 95.19 86 ARG A O 1
ATOM 699 N N . ASP A 1 87 ? -0.963 -16.697 -4.009 1.00 96.50 87 ASP A N 1
ATOM 700 C CA . ASP A 1 87 ? -1.857 -17.608 -3.317 1.00 96.50 87 ASP A CA 1
ATOM 701 C C . ASP A 1 87 ? -2.760 -16.817 -2.358 1.00 96.50 87 ASP A C 1
ATOM 703 O O . ASP A 1 87 ? -2.288 -15.971 -1.595 1.00 96.50 87 ASP A O 1
ATOM 707 N N . VAL A 1 88 ? -4.068 -17.067 -2.427 1.00 94.81 88 VAL A N 1
ATOM 708 C CA . VAL A 1 88 ? -5.080 -16.261 -1.727 1.00 94.81 88 VAL A CA 1
ATOM 709 C C . VAL A 1 88 ? -4.989 -16.446 -0.215 1.00 94.81 88 VAL A C 1
ATOM 711 O O . VAL A 1 88 ? -5.050 -15.461 0.522 1.00 94.81 88 VAL A O 1
ATOM 714 N N . GLU A 1 89 ? -4.814 -17.684 0.250 1.00 94.19 89 GLU A N 1
ATOM 715 C CA . GLU A 1 89 ? -4.712 -17.992 1.680 1.00 94.19 89 GLU A CA 1
ATOM 716 C C . GLU A 1 89 ? -3.483 -17.315 2.282 1.00 94.19 89 GLU A C 1
ATOM 718 O O . GLU A 1 89 ? -3.569 -16.632 3.307 1.00 94.19 89 GLU A O 1
ATOM 723 N N . THR A 1 90 ? -2.357 -17.417 1.578 1.00 94.44 90 THR A N 1
ATOM 724 C CA . THR A 1 90 ? -1.109 -16.758 1.951 1.00 94.44 90 THR A CA 1
ATOM 725 C C . THR A 1 90 ? -1.279 -15.238 1.986 1.00 94.44 90 THR A C 1
ATOM 727 O O . THR A 1 90 ? -0.906 -14.606 2.973 1.00 94.44 90 THR A O 1
ATOM 730 N N . ALA A 1 91 ? -1.884 -14.630 0.962 1.00 94.81 91 ALA A N 1
ATOM 731 C CA . ALA A 1 91 ? -2.112 -13.184 0.911 1.00 94.81 91 ALA A CA 1
ATOM 732 C C . ALA A 1 91 ? -2.969 -12.671 2.083 1.00 94.81 91 ALA A C 1
ATOM 734 O O . ALA A 1 91 ? -2.620 -11.671 2.714 1.00 94.81 91 ALA A O 1
ATOM 735 N N . LEU A 1 92 ? -4.067 -13.367 2.398 1.00 93.50 92 LEU A N 1
ATOM 736 C CA . LEU A 1 92 ? -4.952 -13.015 3.513 1.00 93.50 92 LEU A CA 1
ATOM 737 C C . LEU A 1 92 ? -4.266 -13.196 4.869 1.00 93.50 92 LEU A C 1
ATOM 739 O O . LEU A 1 92 ? -4.414 -12.343 5.748 1.00 93.50 92 LEU A O 1
ATOM 743 N N . PHE A 1 93 ? -3.491 -14.272 5.031 1.00 92.69 93 PHE A N 1
ATOM 744 C CA . PHE A 1 93 ? -2.687 -14.491 6.230 1.00 92.69 93 PHE A CA 1
ATOM 745 C C . PHE A 1 93 ? -1.702 -13.338 6.453 1.00 92.69 93 PHE A C 1
ATOM 747 O O . PHE A 1 93 ? -1.643 -12.790 7.556 1.00 92.69 93 PHE A O 1
ATOM 754 N N . TRP A 1 94 ? -0.995 -12.917 5.399 1.00 93.69 94 TRP A N 1
ATOM 755 C CA . TRP A 1 94 ? -0.063 -11.792 5.469 1.00 93.69 94 TRP A CA 1
ATOM 756 C C . TRP A 1 94 ? -0.755 -10.481 5.825 1.00 93.69 94 TRP A C 1
ATOM 758 O O . TRP A 1 94 ? -0.304 -9.815 6.750 1.00 93.69 94 TRP A O 1
ATOM 768 N N . LEU A 1 95 ? -1.875 -10.142 5.178 1.00 93.44 95 LEU A N 1
ATOM 769 C CA . LEU A 1 95 ? -2.643 -8.934 5.513 1.00 93.44 95 LEU A CA 1
ATOM 770 C C . LEU A 1 95 ? -3.074 -8.915 6.980 1.00 93.44 95 LEU A C 1
ATOM 772 O O . LEU A 1 95 ? -2.949 -7.898 7.657 1.00 93.44 95 LEU A O 1
ATOM 776 N N . ARG A 1 96 ? -3.568 -10.047 7.489 1.00 92.31 96 ARG A N 1
ATOM 777 C CA . ARG A 1 96 ? -3.950 -10.158 8.897 1.00 92.31 96 ARG A CA 1
ATOM 778 C C . ARG A 1 96 ? -2.747 -9.963 9.814 1.00 92.31 96 ARG A C 1
ATOM 780 O O . ARG A 1 96 ? -2.874 -9.289 10.835 1.00 92.31 96 ARG A O 1
ATOM 787 N N . GLN A 1 97 ? -1.620 -10.596 9.498 1.00 91.75 97 GLN A N 1
ATOM 788 C CA . GLN A 1 97 ? -0.413 -10.488 10.309 1.00 91.75 97 GLN A CA 1
ATOM 789 C C . GLN A 1 97 ? 0.092 -9.042 10.347 1.00 91.75 97 GLN A C 1
ATOM 791 O O . GLN A 1 97 ? 0.369 -8.547 11.436 1.00 91.75 97 GLN A O 1
ATOM 796 N N . ASP A 1 98 ? 0.135 -8.372 9.197 1.00 93.00 98 ASP A N 1
ATOM 797 C CA . ASP A 1 98 ? 0.555 -6.975 9.038 1.00 93.00 98 ASP A CA 1
ATOM 798 C C . ASP A 1 98 ? -0.305 -6.043 9.908 1.00 93.00 98 ASP A C 1
ATOM 800 O O . ASP A 1 98 ? 0.179 -5.416 10.851 1.00 93.00 98 ASP A O 1
ATOM 804 N N . LEU A 1 99 ? -1.629 -6.100 9.720 1.00 94.06 99 LEU A N 1
ATOM 805 C CA . LEU A 1 99 ? -2.594 -5.305 10.486 1.00 94.06 99 LEU A CA 1
ATOM 806 C C . LEU A 1 99 ? -2.552 -5.601 11.995 1.00 94.06 99 LEU A C 1
ATOM 808 O O . LEU A 1 99 ? -2.717 -4.703 12.826 1.00 94.06 99 LEU A O 1
ATOM 812 N N . SER A 1 100 ? -2.334 -6.862 12.374 1.00 93.00 100 SER A N 1
ATOM 813 C CA . SER A 1 100 ? -2.214 -7.252 13.780 1.00 93.00 100 SER A CA 1
ATOM 814 C C . SER A 1 100 ? -0.914 -6.758 14.410 1.00 93.00 100 SER A C 1
ATOM 816 O O . SER A 1 100 ? -0.919 -6.445 15.601 1.00 93.00 100 SER A O 1
ATOM 818 N N . GLN A 1 101 ? 0.195 -6.737 13.671 1.00 92.19 101 GLN A N 1
ATOM 819 C CA . GLN A 1 101 ? 1.498 -6.332 14.199 1.00 92.19 101 GLN A CA 1
ATOM 820 C C . GLN A 1 101 ? 1.610 -4.812 14.302 1.00 92.19 101 GLN A C 1
ATOM 822 O O . GLN A 1 101 ? 2.043 -4.314 15.343 1.00 92.19 101 GLN A O 1
ATOM 827 N N . GLU A 1 102 ? 1.166 -4.087 13.277 1.00 92.38 102 GLU A N 1
ATOM 828 C CA . GLU A 1 102 ? 1.278 -2.627 13.228 1.00 92.38 102 GLU A CA 1
ATOM 829 C C . GLU A 1 102 ? 0.215 -1.930 14.085 1.00 92.38 102 GLU A C 1
ATOM 831 O O . GLU A 1 102 ? 0.525 -0.999 14.829 1.00 92.38 102 GLU A O 1
ATOM 836 N N . TYR A 1 103 ? -1.026 -2.425 14.063 1.00 93.44 103 TYR A N 1
ATOM 837 C CA . TYR A 1 103 ? -2.170 -1.727 14.666 1.00 93.44 103 TYR A CA 1
ATOM 838 C C . TYR A 1 103 ? -2.843 -2.494 15.809 1.00 93.44 103 TYR A C 1
ATOM 840 O O . TYR A 1 103 ? -3.826 -2.017 16.377 1.00 93.44 103 TYR A O 1
ATOM 848 N N . ARG A 1 104 ? -2.332 -3.679 16.180 1.00 91.81 104 ARG A N 1
ATOM 849 C CA . ARG A 1 104 ? -2.902 -4.552 17.234 1.00 91.81 104 ARG A CA 1
ATOM 850 C C . ARG A 1 104 ? -4.364 -4.938 16.988 1.00 91.81 104 ARG A C 1
ATOM 852 O O . ARG A 1 104 ? -5.109 -5.211 17.931 1.00 91.81 104 ARG A O 1
ATOM 859 N N . ILE A 1 105 ? -4.770 -4.986 15.722 1.00 89.31 105 ILE A N 1
ATOM 860 C CA . ILE A 1 105 ? -6.121 -5.378 15.323 1.00 89.31 105 ILE A CA 1
ATOM 861 C C . ILE A 1 105 ? -6.245 -6.893 15.408 1.00 89.31 105 ILE A C 1
ATOM 863 O O . ILE A 1 105 ? -5.455 -7.635 14.826 1.00 89.31 105 ILE A O 1
ATOM 867 N N . GLN A 1 106 ? -7.277 -7.358 16.104 1.00 86.94 106 GLN A N 1
ATOM 868 C CA . GLN A 1 106 ? -7.627 -8.771 16.140 1.00 86.94 106 GLN A CA 1
ATOM 869 C C . GLN A 1 106 ? -8.712 -9.040 15.104 1.00 86.94 106 GLN A C 1
ATOM 871 O O . GLN A 1 106 ? -9.873 -8.695 15.306 1.00 86.94 106 GLN A O 1
ATOM 876 N N . ILE A 1 107 ? -8.325 -9.654 13.987 1.00 83.81 107 ILE A N 1
ATOM 877 C CA . ILE A 1 107 ? -9.274 -10.137 12.983 1.00 83.81 107 ILE A CA 1
ATOM 878 C C . ILE A 1 107 ? -9.639 -11.581 13.361 1.00 83.81 107 ILE A C 1
ATOM 880 O O . ILE A 1 107 ? -8.754 -12.448 13.308 1.00 83.81 107 ILE A O 1
ATOM 884 N N . PRO A 1 108 ? -10.889 -11.855 13.790 1.00 79.00 108 PRO A N 1
ATOM 885 C CA . PRO A 1 108 ? -11.314 -13.207 14.136 1.00 79.00 108 PRO A CA 1
ATOM 886 C C . PRO A 1 108 ? -11.165 -14.138 12.927 1.00 79.00 108 PRO A C 1
ATOM 888 O O . PRO A 1 108 ? -11.270 -13.707 11.781 1.00 79.00 108 PRO A O 1
ATOM 891 N N . PHE A 1 109 ? -10.851 -15.408 13.190 1.00 67.38 109 PHE A N 1
ATOM 892 C CA . PHE A 1 109 ? -10.734 -16.422 12.142 1.00 67.38 109 PHE A CA 1
ATOM 893 C C . PHE A 1 109 ? -12.076 -16.588 11.412 1.00 67.38 109 PHE A C 1
ATOM 895 O O . PHE A 1 109 ? -13.125 -16.535 12.055 1.00 67.38 109 PHE A O 1
ATOM 902 N N . PHE A 1 110 ? -12.011 -16.748 10.087 1.00 55.94 110 PHE A N 1
ATOM 903 C CA . PHE A 1 110 ? -13.147 -17.134 9.247 1.00 55.94 110 PHE A CA 1
ATOM 904 C C . PHE A 1 110 ? -13.530 -18.594 9.498 1.00 55.94 110 PHE A C 1
ATOM 906 O O . PHE A 1 110 ? -12.598 -19.401 9.729 1.00 55.94 110 PHE A O 1
#

Sequence (110 aa):
MPVAPKYRLGDDRPKAPRQFTNREELIGAFTKAITELLPGDYRLLVYYGVGGIGKTRLRKELCWLLEEQHPQIIFAALDFAMPAYRDVETALFWLRQDLSQEYRIQIPFF

pLDDT: mean 86.55, std 11.54, range [50.56, 96.5]

Organism: NCBI:txid412755